Protein AF-A0A9E5WL31-F1 (afdb_monomer_lite)

pLDDT: mean 77.43, std 11.72, range [46.0, 95.19]

Secondary structure (DSSP, 8-state):
------HHHHHHHHHHHHHHHHHHHHHHHS-S-HHHHHHHHHHHHHHHHHHHHH------

Foldseek 3Di:
DDDDDDVVVVVVVVVVVVVVVVVVVCCVVVVDDPVNVVVVVVVVVVVVVVVVVVPPPPDD

Radius of gyration: 25.57 Å; chains: 1; bounding box: 36×16×87 Å

Structure (mmCIF, N/CA/C/O backbone):
data_AF-A0A9E5WL31-F1
#
_entry.id   AF-A0A9E5WL31-F1
#
loop_
_atom_site.group_PDB
_atom_site.id
_atom_site.type_symbol
_atom_site.label_atom_id
_atom_site.label_alt_id
_atom_site.label_comp_id
_atom_site.label_asym_id
_atom_site.label_entity_id
_atom_site.label_seq_id
_atom_site.pdbx_PDB_ins_code
_atom_site.Cartn_x
_atom_site.Cartn_y
_atom_site.Cartn_z
_atom_site.occupancy
_atom_site.B_iso_or_equiv
_atom_site.auth_seq_id
_atom_site.auth_comp_id
_atom_site.auth_asym_id
_atom_site.auth_atom_id
_atom_site.pdbx_PDB_model_num
ATOM 1 N N . MET A 1 1 ? 16.411 -15.804 -40.392 1.00 54.84 1 MET A N 1
ATOM 2 C CA . MET A 1 1 ? 15.992 -14.386 -40.369 1.00 54.84 1 MET A CA 1
ATOM 3 C C . MET A 1 1 ? 15.671 -14.046 -38.921 1.00 54.84 1 MET A C 1
ATOM 5 O O . MET A 1 1 ? 14.750 -14.642 -38.383 1.00 54.84 1 MET A O 1
ATOM 9 N N . GLY A 1 2 ? 16.502 -13.245 -38.249 1.00 74.50 2 GLY A N 1
ATOM 10 C CA . GLY A 1 2 ? 16.310 -12.909 -36.834 1.00 74.50 2 GLY A CA 1
ATOM 11 C C . GLY A 1 2 ? 15.383 -11.709 -36.691 1.00 74.50 2 GLY A C 1
ATOM 12 O O . GLY A 1 2 ? 15.616 -10.681 -37.321 1.00 74.50 2 GLY A O 1
ATOM 13 N N . GLU A 1 3 ? 14.329 -11.849 -35.897 1.00 82.44 3 GLU A N 1
ATOM 14 C CA . GLU A 1 3 ? 13.383 -10.767 -35.641 1.00 82.44 3 GLU A CA 1
ATOM 15 C C . GLU A 1 3 ? 14.048 -9.680 -34.781 1.00 82.44 3 GLU A C 1
ATOM 17 O O . GLU A 1 3 ? 14.711 -9.970 -33.780 1.00 82.44 3 GLU A O 1
ATOM 22 N N . LEU A 1 4 ? 13.913 -8.414 -35.185 1.00 82.69 4 LEU A N 1
ATOM 23 C CA . LEU A 1 4 ? 14.552 -7.292 -34.501 1.00 82.69 4 LEU A CA 1
ATOM 24 C C . LEU A 1 4 ? 13.753 -6.937 -33.236 1.00 82.69 4 LEU A C 1
ATOM 26 O O . LEU A 1 4 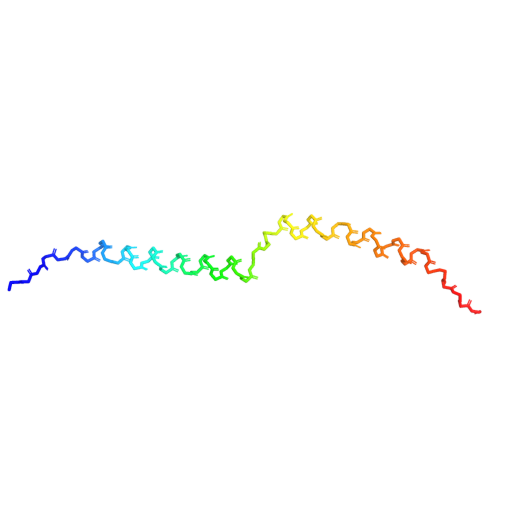? 12.819 -6.139 -33.265 1.00 82.69 4 LEU A O 1
ATOM 30 N N . VAL A 1 5 ? 14.101 -7.550 -32.103 1.00 84.69 5 VAL A N 1
ATOM 31 C CA . VAL A 1 5 ? 13.378 -7.337 -30.841 1.00 84.69 5 VAL A CA 1
ATOM 32 C C . VAL A 1 5 ? 13.922 -6.124 -30.091 1.00 84.69 5 VAL A C 1
ATOM 34 O O . VAL A 1 5 ? 15.101 -6.044 -29.740 1.00 84.69 5 VAL A O 1
ATOM 37 N N . ASN A 1 6 ? 13.033 -5.193 -29.741 1.00 90.56 6 ASN A N 1
ATOM 38 C CA . ASN A 1 6 ? 13.383 -4.075 -28.875 1.00 90.56 6 ASN A CA 1
ATOM 39 C C . ASN A 1 6 ? 13.554 -4.545 -27.417 1.00 90.56 6 ASN A C 1
ATOM 41 O O . ASN A 1 6 ? 12.594 -4.687 -26.652 1.00 90.56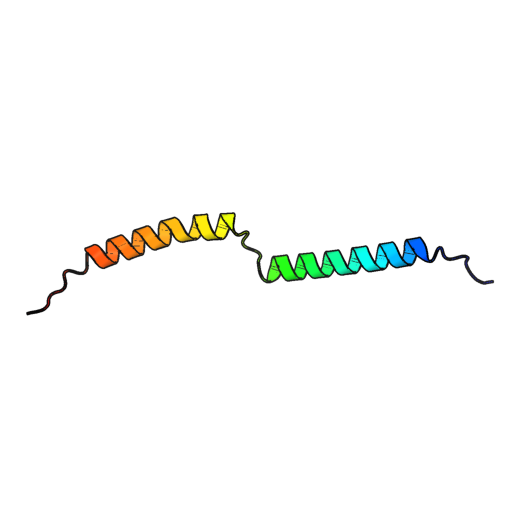 6 ASN A O 1
ATOM 45 N N . LEU A 1 7 ? 14.809 -4.725 -27.005 1.00 90.50 7 LEU A N 1
ATOM 46 C CA . LEU A 1 7 ? 15.169 -5.202 -25.666 1.00 90.50 7 LEU A CA 1
ATOM 47 C C . LEU A 1 7 ? 14.646 -4.304 -24.532 1.00 90.50 7 LEU A C 1
ATOM 49 O O . LEU A 1 7 ? 14.360 -4.793 -23.437 1.00 90.50 7 LEU A O 1
ATOM 53 N N . ARG A 1 8 ? 14.480 -2.995 -24.768 1.00 93.88 8 ARG A N 1
ATOM 54 C CA . ARG A 1 8 ? 13.918 -2.068 -23.772 1.00 93.88 8 ARG A CA 1
ATOM 55 C C . ARG A 1 8 ? 12.447 -2.376 -23.515 1.00 93.88 8 ARG A C 1
ATOM 57 O O . ARG A 1 8 ? 12.035 -2.441 -22.356 1.00 93.88 8 ARG A O 1
ATOM 64 N N . GLN A 1 9 ? 11.669 -2.593 -24.574 1.00 91.62 9 GLN A N 1
ATOM 65 C CA . GLN A 1 9 ? 10.255 -2.949 -24.456 1.00 91.62 9 GLN A CA 1
ATOM 66 C C . GLN A 1 9 ? 10.087 -4.311 -23.776 1.00 91.62 9 GLN A C 1
ATOM 68 O O . GLN A 1 9 ? 9.300 -4.419 -22.836 1.00 91.62 9 GLN A O 1
ATOM 73 N N . ALA A 1 10 ? 10.900 -5.304 -24.144 1.00 92.19 10 ALA A N 1
ATOM 74 C CA . ALA A 1 10 ? 10.889 -6.622 -23.508 1.00 92.19 10 ALA A CA 1
ATOM 75 C C . ALA A 1 10 ? 11.181 -6.545 -21.994 1.00 92.19 10 ALA A C 1
ATOM 77 O O . ALA A 1 10 ? 10.461 -7.122 -21.175 1.00 92.19 10 ALA A O 1
ATOM 78 N N . ARG A 1 11 ? 12.188 -5.758 -21.583 1.00 94.69 11 ARG A N 1
ATOM 79 C CA . ARG A 1 11 ? 12.491 -5.515 -20.158 1.00 94.69 11 ARG A CA 1
ATOM 80 C C . ARG A 1 11 ? 11.344 -4.810 -19.439 1.00 94.69 11 ARG A C 1
ATOM 82 O O . ARG A 1 11 ? 10.997 -5.180 -18.317 1.00 94.69 11 ARG A O 1
ATOM 89 N N . MET A 1 12 ? 10.736 -3.811 -20.076 1.00 95.19 12 MET A N 1
ATOM 90 C CA . MET A 1 12 ? 9.601 -3.087 -19.508 1.00 95.19 12 MET A CA 1
ATOM 91 C C . MET A 1 12 ? 8.401 -4.012 -19.287 1.00 95.19 12 MET A C 1
ATOM 93 O O . MET A 1 12 ? 7.793 -3.977 -18.217 1.00 95.19 12 MET A O 1
ATOM 97 N N . GLN A 1 13 ? 8.082 -4.862 -20.263 1.00 93.44 13 GLN A N 1
ATOM 98 C CA . GLN A 1 13 ? 7.012 -5.851 -20.153 1.00 93.44 13 GLN A CA 1
ATOM 99 C C . GLN A 1 13 ? 7.298 -6.854 -19.029 1.00 93.44 13 GLN A C 1
ATOM 101 O O . GLN A 1 13 ? 6.440 -7.054 -18.170 1.00 93.44 13 GLN A O 1
ATOM 106 N N . LYS A 1 14 ? 8.526 -7.386 -18.938 1.00 93.88 14 LYS A N 1
ATOM 107 C CA . LYS A 1 14 ? 8.952 -8.260 -17.830 1.00 93.88 14 LYS A CA 1
ATOM 108 C C . LYS A 1 14 ? 8.749 -7.598 -16.464 1.00 93.88 14 LYS A C 1
ATOM 110 O O . LYS A 1 14 ? 8.203 -8.213 -15.550 1.00 93.88 14 LYS A O 1
ATOM 115 N N . ASN A 1 15 ? 9.141 -6.333 -16.323 1.00 95.12 15 ASN A N 1
ATOM 116 C CA . ASN A 1 15 ? 8.974 -5.588 -15.074 1.00 95.12 15 ASN A CA 1
ATOM 117 C C . ASN A 1 15 ? 7.498 -5.322 -14.744 1.00 95.12 15 ASN A C 1
ATOM 119 O O . ASN A 1 15 ? 7.108 -5.418 -13.582 1.00 95.12 15 ASN A O 1
ATOM 123 N N . ARG A 1 16 ? 6.663 -5.025 -15.747 1.00 93.69 16 ARG A N 1
ATOM 124 C CA . ARG A 1 16 ? 5.210 -4.878 -15.569 1.00 93.69 16 ARG A CA 1
ATOM 125 C C . ARG A 1 16 ? 4.569 -6.180 -15.088 1.00 93.69 16 ARG A C 1
ATOM 127 O O . ARG A 1 16 ? 3.767 -6.140 -14.161 1.00 93.69 16 ARG A O 1
ATOM 134 N N . MET A 1 17 ? 4.956 -7.319 -15.660 1.00 93.44 17 MET A N 1
ATOM 135 C CA . MET A 1 17 ? 4.460 -8.633 -15.239 1.00 93.44 17 MET A CA 1
ATOM 136 C C . MET A 1 17 ? 4.860 -8.962 -13.799 1.00 93.44 17 MET A C 1
ATOM 138 O O . MET A 1 17 ? 4.002 -9.344 -13.008 1.00 93.44 17 MET A O 1
ATOM 142 N N . LYS A 1 18 ? 6.121 -8.715 -13.416 1.00 92.56 18 LYS A N 1
ATOM 143 C CA . LYS A 1 18 ? 6.576 -8.879 -12.024 1.00 92.56 18 LYS A CA 1
ATOM 144 C C . LYS A 1 18 ? 5.761 -8.039 -11.039 1.00 92.56 18 LYS A C 1
ATOM 146 O O . LYS A 1 18 ? 5.321 -8.557 -10.021 1.00 92.56 18 LYS A O 1
ATOM 151 N N . LYS A 1 19 ? 5.518 -6.763 -11.359 1.00 91.25 19 LYS A N 1
ATOM 152 C CA . LYS A 1 19 ? 4.708 -5.872 -10.512 1.00 91.25 19 LYS A CA 1
ATOM 153 C C . LYS A 1 19 ? 3.263 -6.351 -10.377 1.00 91.25 19 LYS A C 1
ATOM 155 O O . LYS A 1 19 ? 2.702 -6.254 -9.293 1.00 91.25 19 LYS A O 1
ATOM 160 N N . ARG A 1 20 ? 2.664 -6.880 -11.451 1.00 87.94 20 ARG A N 1
ATOM 161 C CA . ARG A 1 20 ? 1.314 -7.462 -11.399 1.00 87.94 20 ARG A CA 1
ATOM 162 C C . ARG A 1 20 ? 1.259 -8.678 -10.479 1.00 87.94 20 ARG A C 1
ATOM 164 O O . ARG A 1 20 ? 0.398 -8.701 -9.614 1.00 87.94 20 ARG A O 1
ATOM 171 N N . LEU A 1 21 ? 2.203 -9.612 -10.606 1.00 88.56 21 LEU A N 1
ATOM 172 C CA . LEU A 1 21 ? 2.294 -10.791 -9.734 1.00 88.56 21 LEU A CA 1
ATOM 173 C C . LEU A 1 21 ? 2.463 -10.403 -8.259 1.00 88.56 21 LEU A C 1
ATOM 175 O O . LEU A 1 21 ? 1.736 -10.883 -7.396 1.00 88.56 21 LEU A O 1
ATOM 179 N N . GLN A 1 22 ? 3.352 -9.451 -7.973 1.00 85.00 22 GLN A N 1
ATOM 180 C CA . GLN A 1 22 ? 3.520 -8.918 -6.619 1.00 85.00 22 GLN A CA 1
ATOM 181 C C . GLN A 1 22 ? 2.243 -8.246 -6.107 1.00 85.00 22 GLN A C 1
ATOM 183 O O . GLN A 1 22 ? 1.873 -8.424 -4.954 1.00 85.00 22 GLN A O 1
ATOM 188 N N . SER A 1 23 ? 1.542 -7.493 -6.957 1.00 80.75 23 SER A N 1
ATOM 189 C CA . SER A 1 23 ? 0.270 -6.869 -6.593 1.00 80.75 23 SER A CA 1
ATOM 190 C C . SER A 1 23 ? -0.808 -7.904 -6.286 1.00 80.75 23 SER A C 1
ATOM 192 O O . SER A 1 23 ? -1.568 -7.698 -5.348 1.00 80.75 23 SER A O 1
ATOM 194 N N . THR A 1 24 ? -0.892 -8.999 -7.044 1.00 81.50 24 THR A N 1
ATOM 195 C CA . THR A 1 24 ? -1.859 -10.075 -6.790 1.00 81.50 24 THR A CA 1
ATOM 196 C C . THR A 1 24 ? -1.509 -10.861 -5.534 1.00 81.50 24 THR A C 1
ATOM 198 O O . THR A 1 24 ? -2.392 -11.146 -4.736 1.00 81.50 24 THR A O 1
ATOM 201 N N . GLU A 1 25 ? -0.225 -11.147 -5.302 1.00 82.12 25 GLU A N 1
A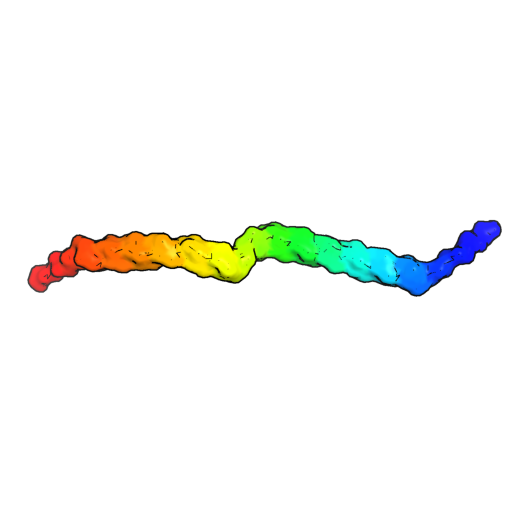TOM 202 C CA . GLU A 1 25 ? 0.238 -11.775 -4.061 1.00 82.12 25 GLU A CA 1
ATOM 203 C C . GLU A 1 25 ? -0.035 -10.885 -2.851 1.00 82.12 25 GLU A C 1
ATOM 205 O O . GLU A 1 25 ? -0.486 -11.370 -1.820 1.00 82.12 25 GLU A O 1
ATOM 210 N N . ASN A 1 26 ? 0.193 -9.578 -2.976 1.00 81.25 26 ASN A N 1
ATOM 211 C CA . ASN A 1 26 ? -0.100 -8.623 -1.918 1.00 81.25 26 ASN A CA 1
ATOM 212 C C . ASN A 1 26 ? -1.606 -8.445 -1.716 1.00 81.25 26 ASN A C 1
ATOM 214 O O . ASN A 1 26 ? -2.035 -8.304 -0.582 1.00 81.25 26 ASN A O 1
ATOM 218 N N . ALA A 1 27 ? -2.420 -8.494 -2.769 1.00 79.31 27 ALA A N 1
ATOM 219 C CA . ALA A 1 27 ? -3.875 -8.493 -2.642 1.00 79.31 27 ALA A CA 1
ATOM 220 C C . ALA A 1 27 ? -4.395 -9.783 -1.987 1.00 79.31 27 ALA A C 1
ATOM 222 O O . ALA A 1 27 ? -5.360 -9.736 -1.239 1.00 79.31 27 ALA A O 1
ATOM 223 N N . ALA A 1 28 ? -3.748 -10.928 -2.212 1.00 78.62 28 ALA A N 1
ATOM 224 C CA . ALA A 1 28 ? -4.097 -12.175 -1.536 1.00 78.62 28 ALA A CA 1
ATOM 225 C C . ALA A 1 28 ? -3.649 -12.178 -0.062 1.00 78.62 28 ALA A C 1
ATOM 227 O O . ALA A 1 28 ? -4.416 -12.554 0.818 1.00 78.62 28 ALA A O 1
ATOM 228 N N . LYS A 1 29 ? -2.420 -11.724 0.219 1.00 75.38 29 LYS A N 1
ATOM 229 C CA . LYS A 1 29 ? -1.830 -11.689 1.571 1.00 75.38 29 LYS A CA 1
ATOM 230 C C . LYS A 1 29 ? -2.403 -10.572 2.442 1.00 75.38 29 LYS A C 1
ATOM 232 O O . LYS A 1 29 ? -2.591 -10.748 3.638 1.00 75.38 29 LYS A O 1
ATOM 237 N N . PHE A 1 30 ? -2.663 -9.420 1.836 1.00 72.69 30 PHE A N 1
ATOM 238 C CA . PHE A 1 30 ? -3.033 -8.170 2.496 1.00 72.69 30 PHE A CA 1
ATOM 239 C C . PHE A 1 30 ? -4.315 -7.584 1.899 1.00 72.69 30 PHE A C 1
ATOM 241 O O . PHE A 1 30 ? -4.484 -6.370 1.878 1.00 72.69 30 PHE A O 1
ATOM 248 N N . GLY A 1 31 ? -5.231 -8.427 1.410 1.00 65.50 31 GLY A N 1
ATOM 249 C CA . GLY A 1 31 ? -6.495 -8.026 0.768 1.00 65.50 31 GLY A CA 1
ATOM 250 C C . GLY A 1 31 ? -7.427 -7.156 1.611 1.00 65.50 31 GLY A C 1
ATOM 251 O O . GLY A 1 31 ? -8.463 -6.720 1.121 1.00 65.50 31 GLY A O 1
ATOM 252 N N . ARG A 1 3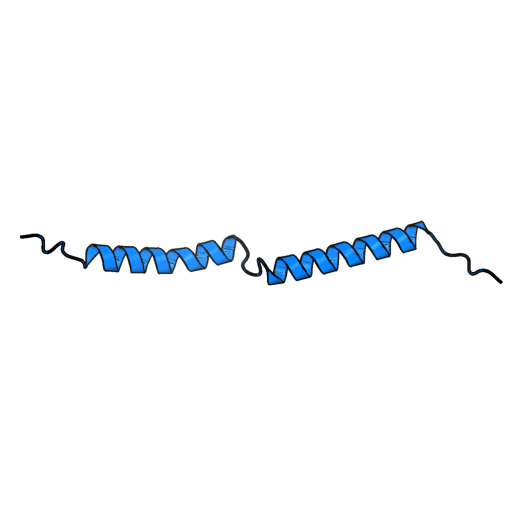2 ? -7.0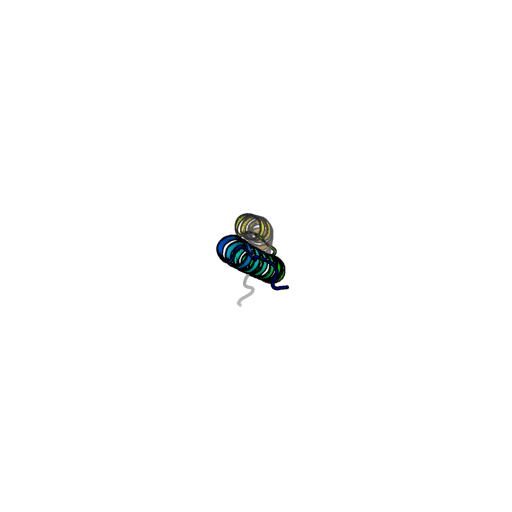45 -6.864 2.856 1.00 66.62 32 ARG A N 1
ATOM 253 C CA . ARG A 1 32 ? -7.588 -5.765 3.646 1.00 66.62 32 ARG A CA 1
ATOM 254 C C . ARG A 1 32 ? -6.598 -4.613 3.609 1.00 66.62 32 ARG A C 1
ATOM 256 O O . ARG A 1 32 ? -5.471 -4.726 4.092 1.00 66.62 32 ARG A O 1
ATOM 263 N N . ASN A 1 33 ? -7.018 -3.481 3.057 1.00 67.00 33 ASN A N 1
ATOM 264 C CA . ASN A 1 33 ? -6.226 -2.267 3.189 1.00 67.00 33 ASN A CA 1
ATOM 265 C C . ASN A 1 33 ? -6.188 -1.844 4.680 1.00 67.00 33 ASN A C 1
ATOM 267 O O . ASN A 1 33 ? -7.091 -2.174 5.451 1.00 67.00 33 ASN A O 1
ATOM 271 N N . LYS A 1 34 ? -5.151 -1.107 5.106 1.00 62.47 34 LYS A N 1
ATOM 272 C CA . LYS A 1 34 ? -5.036 -0.646 6.508 1.00 62.47 34 LYS A CA 1
ATOM 273 C C . LYS A 1 34 ? -6.297 0.090 6.990 1.00 62.47 34 LYS A C 1
ATOM 275 O O . LYS A 1 34 ? -6.660 -0.038 8.147 1.00 62.47 34 LYS A 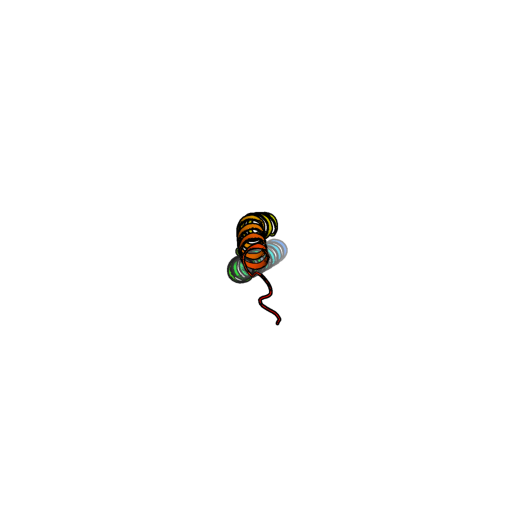O 1
ATOM 280 N N . GLN A 1 35 ? -6.973 0.811 6.094 1.00 62.84 35 GLN A N 1
ATOM 281 C CA . GLN A 1 35 ? -8.195 1.574 6.380 1.00 62.84 35 GLN A CA 1
ATOM 282 C C . GLN A 1 35 ? -9.435 0.682 6.612 1.00 62.84 35 GLN A C 1
ATOM 284 O O . GLN A 1 35 ? -10.360 1.075 7.311 1.00 62.84 35 GLN A O 1
ATOM 289 N N . GLN A 1 36 ? -9.482 -0.512 6.024 1.00 63.62 36 GLN A N 1
ATOM 290 C CA . GLN A 1 36 ? -10.520 -1.526 6.207 1.00 63.62 36 GLN A CA 1
ATOM 291 C C . GLN A 1 36 ? -10.250 -2.296 7.491 1.00 63.62 36 GLN A C 1
ATOM 293 O O . GLN A 1 36 ? -11.158 -2.488 8.284 1.00 63.62 36 GLN A O 1
ATOM 298 N N . GLN A 1 37 ? -8.986 -2.636 7.751 1.00 67.25 37 GLN A N 1
ATOM 299 C CA . GLN A 1 37 ? -8.593 -3.270 9.004 1.00 67.25 37 GLN A CA 1
ATOM 300 C C . GLN A 1 37 ? -8.932 -2.401 10.225 1.00 67.25 37 GLN A C 1
ATOM 302 O O . GLN A 1 37 ? -9.443 -2.923 11.209 1.00 67.25 37 GLN A O 1
ATOM 307 N N . THR A 1 38 ? -8.703 -1.085 10.162 1.00 65.44 38 THR A N 1
ATOM 308 C CA . THR A 1 38 ? -9.075 -0.167 11.253 1.00 65.44 38 THR A CA 1
ATOM 309 C C . THR A 1 38 ? -10.588 -0.021 11.406 1.00 65.44 38 THR A C 1
ATOM 311 O O . THR A 1 38 ? -11.082 0.025 12.528 1.00 65.44 38 THR A O 1
ATOM 314 N N . ARG A 1 39 ? -11.341 0.005 10.298 1.00 68.12 39 ARG A N 1
ATOM 315 C CA . ARG A 1 39 ? -12.815 0.022 10.327 1.00 68.12 39 ARG A CA 1
ATOM 316 C C . ARG A 1 39 ? -13.407 -1.249 10.930 1.00 68.12 39 ARG A C 1
ATOM 318 O O . ARG A 1 39 ? -14.397 -1.153 11.644 1.00 68.12 39 ARG A O 1
ATOM 325 N N . ASP A 1 40 ? -12.800 -2.402 10.667 1.00 65.38 40 ASP A N 1
ATOM 326 C CA . ASP A 1 40 ? -13.229 -3.683 11.231 1.00 65.38 40 ASP A CA 1
ATOM 327 C C . ASP A 1 40 ? -12.819 -3.830 12.708 1.00 65.38 40 ASP A C 1
ATOM 329 O O . ASP A 1 40 ? -13.514 -4.495 13.473 1.00 65.38 40 ASP A O 1
ATOM 333 N N . ALA A 1 41 ? -11.718 -3.198 13.133 1.00 67.94 41 ALA A N 1
ATOM 334 C CA . ALA A 1 41 ? -11.237 -3.250 14.516 1.00 67.94 41 ALA A CA 1
ATOM 335 C C . ALA A 1 41 ? -12.138 -2.470 15.492 1.00 67.94 41 ALA A C 1
ATOM 337 O O . ALA A 1 41 ? -12.466 -2.968 16.568 1.00 67.94 41 ALA A O 1
ATOM 338 N N . GLU A 1 42 ? -12.622 -1.291 15.103 1.00 70.00 42 GLU A N 1
ATOM 339 C CA . GLU A 1 42 ? -13.499 -0.447 15.928 1.00 70.00 42 GLU A CA 1
ATOM 340 C C . GLU A 1 42 ? -14.743 -1.133 16.535 1.00 70.00 42 GLU A C 1
ATOM 342 O O . GLU A 1 42 ? -14.997 -0.959 17.733 1.00 70.00 42 GLU A O 1
ATOM 347 N N . PRO A 1 43 ? -15.564 -1.877 15.767 1.00 73.94 43 PRO A N 1
ATOM 348 C CA . PRO A 1 43 ? -16.713 -2.573 16.330 1.00 73.94 43 PRO A CA 1
ATOM 349 C C . PRO A 1 43 ? -16.277 -3.716 17.249 1.00 73.94 43 PRO A C 1
ATOM 351 O O . PRO A 1 43 ? -16.916 -3.938 18.275 1.00 73.94 43 PRO A O 1
ATOM 354 N N . THR A 1 44 ? -15.172 -4.403 16.933 1.00 72.31 44 THR A N 1
ATOM 355 C CA . THR A 1 44 ? -14.664 -5.490 17.781 1.00 72.31 44 THR A CA 1
ATOM 356 C C . THR A 1 44 ? -14.167 -4.975 19.127 1.00 72.31 44 THR A C 1
ATOM 358 O O . THR A 1 44 ? -14.551 -5.527 20.149 1.00 72.31 44 THR A O 1
ATOM 361 N N . GLU A 1 45 ? -13.429 -3.863 19.154 1.00 76.00 45 GLU A N 1
ATOM 362 C CA . GLU A 1 45 ? -12.939 -3.244 20.392 1.00 76.00 45 GLU A CA 1
ATOM 363 C C . GLU A 1 45 ? -14.067 -2.702 21.275 1.00 76.00 45 GLU A C 1
ATOM 365 O O . GLU A 1 45 ? -13.987 -2.736 22.503 1.00 76.00 45 GLU A O 1
ATOM 370 N N . ARG A 1 46 ? -15.141 -2.188 20.666 1.00 77.25 46 ARG A N 1
ATOM 371 C CA . ARG A 1 46 ? -16.327 -1.761 21.416 1.00 77.25 46 ARG A CA 1
ATOM 372 C C . ARG A 1 46 ? -17.041 -2.944 22.059 1.00 77.25 46 ARG A C 1
ATOM 374 O O . ARG A 1 46 ? -17.431 -2.842 23.218 1.00 77.25 46 ARG A O 1
ATOM 381 N N . VAL A 1 47 ? -17.183 -4.054 21.336 1.00 80.62 47 VAL A N 1
ATOM 382 C CA . VAL A 1 47 ? -17.803 -5.278 21.864 1.00 80.62 47 VAL A CA 1
ATOM 383 C C . VAL A 1 47 ? -16.944 -5.899 22.962 1.00 80.62 47 VAL A C 1
ATOM 385 O O . VAL A 1 47 ? -17.485 -6.247 24.006 1.00 80.62 47 VAL A O 1
ATOM 388 N N . THR A 1 48 ? -15.623 -5.991 22.788 1.00 78.06 48 THR A N 1
ATOM 389 C CA . THR A 1 48 ? -14.734 -6.526 23.832 1.00 78.06 48 THR A CA 1
ATOM 390 C C . THR A 1 48 ? -14.770 -5.667 25.088 1.00 78.06 48 THR A C 1
ATOM 392 O O . THR A 1 48 ? -14.931 -6.205 26.176 1.00 78.06 48 THR A O 1
ATOM 395 N N . ARG A 1 49 ? -14.720 -4.336 24.950 1.00 78.31 49 ARG A N 1
ATOM 396 C CA . ARG A 1 49 ? -14.802 -3.413 26.089 1.00 78.31 49 ARG A CA 1
ATOM 397 C C . ARG A 1 49 ? -16.141 -3.506 26.815 1.00 78.31 49 ARG A C 1
ATOM 399 O O . ARG A 1 49 ? -16.158 -3.471 28.038 1.00 78.31 49 ARG A O 1
ATOM 406 N N . LEU A 1 50 ? -17.246 -3.635 26.079 1.00 79.88 50 LEU A N 1
ATOM 407 C CA . LEU A 1 50 ? -18.567 -3.837 26.674 1.00 79.88 50 LEU A CA 1
ATOM 408 C C . LEU A 1 50 ? -18.616 -5.159 27.452 1.00 79.88 50 LEU A C 1
ATOM 410 O O . LEU A 1 50 ? -19.068 -5.182 28.590 1.00 79.88 50 LEU A O 1
ATOM 414 N N . LEU A 1 51 ? -18.108 -6.244 26.861 1.00 79.81 51 LEU A N 1
ATOM 415 C CA . LEU A 1 51 ? -18.054 -7.551 27.512 1.00 79.81 51 LEU A CA 1
ATOM 416 C C . LEU A 1 51 ? -17.184 -7.525 28.771 1.00 79.81 51 LEU A C 1
ATOM 418 O O . LEU A 1 51 ? -17.600 -8.058 29.795 1.00 79.81 51 LEU A O 1
ATOM 422 N N . ASP A 1 52 ? -16.025 -6.872 28.727 1.00 76.88 52 ASP A N 1
ATOM 423 C CA . ASP A 1 52 ? -15.150 -6.727 29.891 1.00 76.88 52 ASP A CA 1
ATOM 424 C C . ASP A 1 52 ? -15.788 -5.863 30.987 1.00 76.88 52 ASP A C 1
ATOM 426 O O . ASP A 1 52 ? -15.705 -6.223 32.150 1.00 76.88 52 ASP A O 1
ATOM 430 N N . GLN A 1 53 ? -16.519 -4.796 30.646 1.00 73.94 53 GLN A N 1
ATOM 431 C CA . GLN A 1 53 ? -17.283 -4.011 31.631 1.00 73.94 53 GLN A CA 1
ATOM 432 C C . GLN A 1 53 ? -18.440 -4.798 32.262 1.00 73.94 53 GLN A C 1
ATOM 434 O O . GLN A 1 53 ? -18.840 -4.512 33.388 1.00 73.94 53 GLN A O 1
ATOM 439 N N . THR A 1 54 ? -19.003 -5.771 31.539 1.00 70.62 54 THR A N 1
ATOM 440 C CA . THR A 1 54 ? -20.062 -6.649 32.061 1.00 70.62 54 THR A CA 1
ATOM 441 C C . THR A 1 54 ? -19.537 -7.847 32.844 1.00 70.62 54 THR A C 1
ATOM 443 O O . THR A 1 54 ? -20.311 -8.480 33.564 1.00 70.62 54 THR A O 1
ATOM 446 N N . LYS A 1 55 ? -18.238 -8.158 32.745 1.00 68.62 55 LYS A N 1
ATOM 447 C CA . LYS A 1 55 ? -17.579 -9.036 33.707 1.00 68.62 55 LYS A CA 1
ATOM 448 C C . LYS A 1 55 ? -17.421 -8.219 34.987 1.00 68.62 55 LYS A C 1
ATOM 450 O O . LYS A 1 55 ? -16.424 -7.542 35.185 1.00 68.62 55 LYS A O 1
ATOM 455 N N . LEU A 1 56 ? -18.448 -8.236 35.839 1.00 63.59 56 LEU A N 1
ATOM 456 C CA . LEU A 1 56 ? -18.209 -7.983 37.253 1.00 63.59 56 LEU A CA 1
ATOM 457 C C . LEU A 1 56 ? -17.177 -9.025 37.678 1.00 63.59 56 LEU A C 1
ATOM 459 O O . LEU A 1 56 ? -17.487 -10.219 37.633 1.00 63.59 56 LEU A O 1
ATOM 463 N N . ASP A 1 57 ? -15.982 -8.575 38.050 1.00 64.00 57 ASP A N 1
ATOM 464 C CA . ASP A 1 57 ? -15.055 -9.372 38.841 1.00 64.00 57 ASP A CA 1
ATOM 465 C C . ASP A 1 57 ? -15.826 -9.776 40.098 1.00 64.00 57 ASP A C 1
ATOM 467 O O . ASP A 1 57 ? -16.035 -8.993 41.027 1.00 64.00 57 ASP A O 1
ATOM 471 N N . ARG A 1 58 ? -16.391 -10.983 40.064 1.00 61.06 58 ARG A N 1
ATOM 472 C CA . ARG A 1 58 ? -16.973 -11.633 41.229 1.00 61.06 58 ARG A CA 1
ATOM 473 C C . ARG A 1 58 ? -15.814 -12.310 41.941 1.00 61.06 58 ARG A C 1
ATOM 475 O O . ARG A 1 58 ? -15.739 -13.532 41.966 1.00 61.06 58 ARG A O 1
ATOM 482 N N . ASP A 1 59 ? -14.902 -11.479 42.419 1.00 58.50 59 ASP A N 1
ATOM 483 C CA . ASP A 1 59 ? -13.864 -11.881 43.344 1.00 58.50 59 ASP A CA 1
ATOM 484 C C . ASP A 1 59 ? -14.420 -11.643 44.753 1.00 58.50 59 ASP A C 1
ATOM 486 O O . ASP A 1 59 ? -14.882 -10.543 45.076 1.00 58.50 59 ASP A O 1
ATOM 490 N N . ASP A 1 60 ? -14.481 -12.735 45.514 1.00 46.00 60 ASP A N 1
ATOM 491 C CA . ASP A 1 60 ? -14.869 -12.811 46.926 1.00 46.00 60 ASP A CA 1
ATOM 492 C C . ASP A 1 60 ? -14.003 -11.921 47.842 1.00 46.00 60 ASP A C 1
ATOM 494 O O . ASP A 1 60 ? -12.789 -11.757 47.567 1.00 46.00 60 ASP A O 1
#

Sequence (60 aa):
MGELVNLRQARMQKNRMKKRLQSTENAAKFGRNKQQQTRDAEPTERVTRLLDQTKLDRDD